Protein AF-A0A2J6RMF4-F1 (afdb_monomer_lite)

Foldseek 3Di:
DDDDDDDDDDDDDDDPPDDPPPPDPDPDPDPDPPDPDPPDWDWDWDDDDPDTDIDTDDPPDDDDDPPPDDPLLVVQVVCCVVPVAGDDQDDPVLLVQLVDPPDDPVSVVVSVVSLLVLLQSLLVNLLVCVVVVNVSSNVNSLVVNVVSCVSRVDQHDPVSLVVCVVRDDPPDPVNVSNPVD

Secondary structure (DSSP, 8-state):
--PPP--PPPP------------S---PPPPPP--S-TT-EEEEEE-STT--EEEEEETT------TT--HHHHHHHHHHHHHSSPPPSS-HHHHHHTTSTT--HHHHHHHHHHHHHHHHHHHHHHHHHHHTT-HHHHHHHHHHHHHHHHHH-PPPPHHHHHHHHHHS-TT-HHHHHHH--

Structure (mmCIF, N/CA/C/O backbone):
data_AF-A0A2J6RMF4-F1
#
_entry.id   AF-A0A2J6RMF4-F1
#
loop_
_atom_site.group_PDB
_atom_site.id
_atom_site.type_symbol
_atom_site.label_atom_id
_atom_site.label_alt_id
_atom_site.label_comp_id
_atom_site.label_asym_id
_atom_site.label_entity_id
_atom_site.label_seq_id
_atom_site.pdbx_PDB_ins_code
_atom_site.Cartn_x
_atom_site.Cartn_y
_atom_site.Cartn_z
_atom_site.occupancy
_atom_site.B_iso_or_equiv
_atom_site.auth_seq_id
_atom_site.auth_comp_id
_atom_site.auth_asym_id
_atom_site.auth_atom_id
_atom_site.pdbx_PDB_model_num
ATOM 1 N N . MET A 1 1 ? 22.465 74.505 -26.858 1.00 48.03 1 MET A N 1
ATOM 2 C CA . MET A 1 1 ? 22.536 73.214 -26.143 1.00 48.03 1 MET A CA 1
ATOM 3 C C . MET A 1 1 ? 24.002 72.890 -25.901 1.00 48.03 1 MET A C 1
ATOM 5 O O . MET A 1 1 ? 24.663 72.451 -26.827 1.00 48.03 1 MET A O 1
ATOM 9 N N . ALA A 1 2 ? 24.508 73.193 -24.707 1.00 41.28 2 ALA A N 1
ATOM 10 C CA . ALA A 1 2 ? 25.761 72.680 -24.145 1.00 41.28 2 ALA A CA 1
ATOM 11 C C . ALA A 1 2 ? 25.769 73.082 -22.663 1.00 41.28 2 ALA A C 1
ATOM 13 O O . ALA A 1 2 ? 25.579 74.255 -22.350 1.00 41.28 2 ALA A O 1
ATOM 14 N N . SER A 1 3 ? 25.850 72.081 -21.791 1.00 45.09 3 SER A N 1
ATOM 15 C CA . SER A 1 3 ? 25.653 72.158 -20.343 1.00 45.09 3 SER A CA 1
ATOM 16 C C . SER A 1 3 ? 26.882 72.676 -19.597 1.00 45.09 3 SER A C 1
ATOM 18 O O . SER A 1 3 ? 28.008 72.296 -19.915 1.00 45.09 3 SER A O 1
ATOM 20 N N . GLU A 1 4 ? 26.620 73.482 -18.571 1.00 47.12 4 GLU A N 1
ATOM 21 C CA . GLU A 1 4 ? 27.569 74.017 -17.593 1.00 47.12 4 GLU A CA 1
ATOM 22 C C . GLU A 1 4 ? 28.276 72.942 -16.757 1.00 47.12 4 GLU A C 1
ATOM 24 O O . GLU A 1 4 ? 27.703 71.921 -16.375 1.00 47.12 4 GLU A O 1
ATOM 29 N N . ALA A 1 5 ? 29.544 73.230 -16.465 1.00 49.66 5 ALA A N 1
ATOM 30 C CA . ALA A 1 5 ? 30.449 72.470 -15.619 1.00 49.66 5 ALA A CA 1
ATOM 31 C C . ALA A 1 5 ? 30.303 72.867 -14.141 1.00 49.66 5 ALA A C 1
ATOM 33 O O . ALA A 1 5 ? 30.111 74.041 -13.835 1.00 49.66 5 ALA A O 1
ATOM 34 N N . ASN A 1 6 ? 30.510 71.911 -13.228 1.00 52.12 6 ASN A N 1
ATOM 35 C CA . ASN A 1 6 ? 30.827 72.193 -11.827 1.00 52.12 6 ASN A CA 1
ATOM 36 C C . ASN A 1 6 ? 32.060 71.371 -11.375 1.00 52.12 6 ASN A C 1
ATOM 38 O O 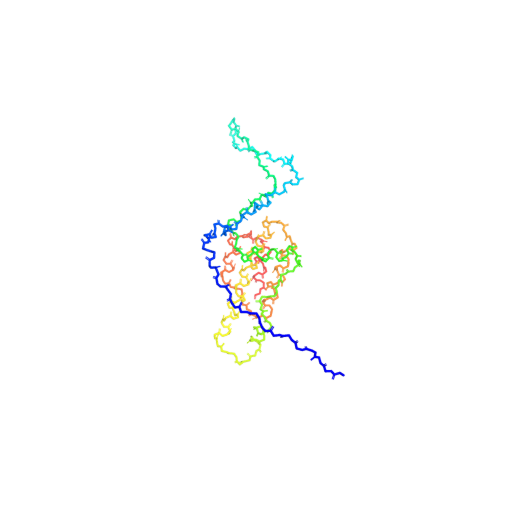. ASN A 1 6 ? 32.122 70.178 -11.683 1.00 52.12 6 ASN A O 1
ATOM 42 N N . PRO A 1 7 ? 33.046 71.991 -10.690 1.00 60.25 7 PRO A N 1
ATOM 43 C CA . PRO A 1 7 ? 34.316 71.377 -10.279 1.00 60.25 7 PRO A CA 1
ATOM 44 C C . PRO A 1 7 ? 34.251 70.695 -8.881 1.00 60.25 7 PRO A C 1
ATOM 46 O O . PRO A 1 7 ? 33.211 70.743 -8.222 1.00 60.25 7 PRO A O 1
ATOM 49 N N . PRO A 1 8 ? 35.328 70.004 -8.439 1.00 53.16 8 PRO A N 1
ATOM 50 C CA . PRO A 1 8 ? 35.271 68.913 -7.466 1.00 53.16 8 PRO A CA 1
ATOM 51 C C . PRO A 1 8 ? 35.456 69.379 -6.014 1.00 53.16 8 PRO A C 1
ATOM 53 O O . PRO A 1 8 ? 36.193 70.327 -5.749 1.00 53.16 8 PRO A O 1
ATOM 56 N N . PHE A 1 9 ? 34.860 68.655 -5.061 1.00 46.72 9 PHE A N 1
ATOM 57 C CA . PHE A 1 9 ? 35.124 68.837 -3.629 1.00 46.72 9 PHE A CA 1
ATOM 58 C C . PHE A 1 9 ? 36.099 67.774 -3.088 1.00 46.72 9 PHE A C 1
ATOM 60 O O . PHE A 1 9 ? 35.938 66.591 -3.400 1.00 46.72 9 PHE A O 1
ATOM 67 N N . PRO A 1 10 ? 37.108 68.178 -2.288 1.00 50.94 10 PRO A N 1
ATOM 68 C CA . PRO A 1 10 ? 38.144 67.298 -1.768 1.00 50.94 10 PRO A CA 1
ATOM 69 C C . PRO A 1 10 ? 37.731 66.576 -0.480 1.00 50.94 10 PRO A C 1
ATOM 71 O O . PRO A 1 10 ? 36.890 67.033 0.292 1.00 50.94 10 PRO A O 1
ATOM 74 N N . MET A 1 11 ? 38.403 65.445 -0.266 1.00 46.53 11 MET A N 1
ATOM 75 C CA . MET A 1 11 ? 38.368 64.612 0.930 1.00 46.53 11 MET A CA 1
ATOM 76 C C . MET A 1 11 ? 38.716 65.390 2.205 1.00 46.53 11 MET A C 1
ATOM 78 O O . MET A 1 11 ? 39.775 66.010 2.285 1.00 46.53 11 MET A O 1
ATOM 82 N N . ALA A 1 12 ? 37.884 65.233 3.234 1.00 46.22 12 ALA A N 1
ATOM 83 C CA . ALA A 1 12 ? 38.272 65.405 4.628 1.00 46.22 12 ALA A CA 1
ATOM 84 C C . ALA A 1 12 ? 37.915 64.123 5.391 1.00 46.22 12 ALA A C 1
ATOM 86 O O . ALA A 1 12 ? 36.766 63.683 5.423 1.00 46.22 12 ALA A O 1
ATOM 87 N N . SER A 1 13 ? 38.955 63.504 5.936 1.00 48.12 13 SER A N 1
ATOM 88 C CA . SER A 1 13 ? 38.949 62.317 6.774 1.00 48.12 13 SER A CA 1
ATOM 89 C C . SER A 1 13 ? 38.719 62.698 8.235 1.00 48.12 13 SER A C 1
ATOM 91 O O . SER A 1 13 ? 39.600 63.300 8.843 1.00 48.12 13 SER A O 1
ATOM 93 N N . GLU A 1 14 ? 37.613 62.258 8.825 1.00 43.62 14 GLU A N 1
ATOM 94 C CA . GLU A 1 14 ? 37.506 62.092 10.277 1.00 43.62 14 GLU A CA 1
ATOM 95 C C . GLU A 1 14 ? 36.882 60.725 10.563 1.00 43.62 14 GLU A C 1
ATOM 97 O O . GLU A 1 14 ? 35.694 60.479 10.366 1.00 43.62 14 GLU A O 1
ATOM 102 N N . ALA A 1 15 ? 37.744 59.794 10.967 1.00 45.69 15 ALA A N 1
ATOM 103 C CA . ALA A 1 15 ? 37.375 58.457 11.389 1.00 45.69 15 ALA A CA 1
ATOM 104 C C . ALA A 1 15 ? 36.717 58.528 12.775 1.00 45.69 15 ALA A C 1
ATOM 106 O O . ALA A 1 15 ? 37.398 58.566 13.801 1.00 45.69 15 ALA A O 1
ATOM 107 N N . SER A 1 16 ? 35.384 58.528 12.814 1.00 43.12 16 SER A N 1
ATOM 108 C CA . SER A 1 16 ? 34.623 58.341 14.048 1.00 43.12 16 SER A CA 1
ATOM 109 C C . SER A 1 16 ? 34.682 56.867 14.466 1.00 43.12 16 SER A C 1
ATOM 111 O O . SER A 1 16 ? 33.927 56.022 13.981 1.00 43.12 16 SER A O 1
ATOM 113 N N . ASN A 1 17 ? 35.619 56.562 15.356 1.00 48.53 17 ASN A N 1
ATOM 114 C CA . ASN A 1 17 ? 35.813 55.257 15.972 1.00 48.53 17 ASN A CA 1
ATOM 115 C C . ASN A 1 17 ? 34.812 55.089 17.133 1.00 48.53 17 ASN A C 1
ATOM 117 O O . ASN A 1 17 ? 35.144 55.336 18.290 1.00 48.53 17 ASN A O 1
ATOM 121 N N . TYR A 1 18 ? 33.569 54.713 16.817 1.00 42.03 18 TYR A N 1
ATOM 122 C CA . TYR A 1 18 ? 32.581 54.275 17.808 1.00 42.03 18 TYR A CA 1
ATOM 123 C C . TYR A 1 18 ? 32.307 52.775 17.630 1.00 42.03 18 TYR A C 1
ATOM 125 O O . TYR A 1 18 ? 31.990 52.348 16.517 1.00 42.03 18 TYR A O 1
ATOM 133 N N . PRO A 1 19 ? 32.398 51.953 18.690 1.00 42.66 19 PRO A N 1
ATOM 134 C CA . PRO A 1 19 ? 32.030 50.548 18.602 1.00 42.66 19 PRO A CA 1
ATOM 135 C C . PRO A 1 19 ? 30.527 50.424 18.315 1.00 42.66 19 PRO A C 1
ATOM 137 O O . PRO A 1 19 ? 29.689 50.965 19.035 1.00 42.66 19 PRO A O 1
ATOM 140 N N . ASN A 1 20 ? 30.184 49.708 17.245 1.00 50.22 20 ASN A N 1
ATOM 141 C CA . ASN A 1 20 ? 28.808 49.385 16.883 1.00 50.22 20 ASN A CA 1
ATOM 142 C C . ASN A 1 20 ? 28.271 48.298 17.835 1.00 50.22 20 ASN A C 1
ATOM 144 O O . ASN A 1 20 ? 28.453 47.106 17.597 1.00 50.22 20 ASN A O 1
ATOM 148 N N . VAL A 1 21 ? 27.649 48.713 18.944 1.00 42.78 21 VAL A N 1
ATOM 149 C CA . VAL A 1 21 ? 27.092 47.814 19.981 1.00 42.78 21 VAL A CA 1
ATOM 150 C C . VAL A 1 21 ? 25.640 47.391 19.673 1.00 42.78 21 VAL A C 1
ATOM 152 O O . VAL A 1 21 ? 25.025 46.660 20.443 1.00 42.78 21 VAL A O 1
ATOM 155 N N . TYR A 1 22 ? 25.079 47.770 18.519 1.00 42.69 22 TYR A N 1
ATOM 156 C CA . TYR A 1 22 ? 23.679 47.491 18.169 1.00 42.69 22 TYR A CA 1
ATOM 157 C C . TYR A 1 22 ? 23.542 46.638 16.904 1.00 42.69 22 TYR A C 1
ATOM 159 O O . TYR A 1 22 ? 22.883 47.009 15.938 1.00 42.69 22 TYR A O 1
ATOM 167 N N . SER A 1 23 ? 24.156 45.456 16.899 1.00 49.16 23 SER A N 1
ATOM 168 C CA . SER A 1 23 ? 23.881 44.422 15.889 1.00 49.16 23 SER A CA 1
ATOM 169 C C . SER A 1 23 ? 23.658 43.055 16.528 1.00 49.16 23 SER A C 1
ATOM 171 O O . SER A 1 23 ? 24.235 42.049 16.125 1.00 49.16 23 SER A O 1
ATOM 173 N N . THR A 1 24 ? 22.772 43.009 17.523 1.00 46.78 24 THR A N 1
ATOM 174 C CA . THR A 1 24 ? 22.049 41.779 17.851 1.00 46.78 24 THR A CA 1
ATOM 175 C C . THR A 1 24 ? 20.636 41.891 17.272 1.00 46.78 24 THR A C 1
ATOM 177 O O . THR A 1 24 ? 19.929 42.856 17.566 1.00 46.78 24 THR A O 1
ATOM 180 N N . PRO A 1 25 ? 20.193 40.956 16.412 1.00 44.88 25 PRO A N 1
ATOM 181 C CA . PRO A 1 25 ? 18.814 40.954 15.952 1.00 44.88 25 PRO A CA 1
ATOM 182 C C . PRO A 1 25 ? 17.895 40.750 17.161 1.00 44.88 25 PRO A C 1
ATOM 184 O O . PRO A 1 25 ? 17.980 39.731 17.853 1.00 44.88 25 PRO A O 1
ATOM 187 N N . ILE A 1 26 ? 17.020 41.726 17.419 1.00 42.72 26 ILE A N 1
ATOM 188 C CA . ILE A 1 26 ? 15.924 41.594 18.381 1.00 42.72 26 ILE A CA 1
ATOM 189 C C . ILE A 1 26 ? 15.101 40.384 17.932 1.00 42.72 26 ILE A C 1
ATOM 191 O O . ILE A 1 26 ? 14.458 40.409 16.882 1.00 42.72 26 ILE A O 1
ATOM 195 N N . LYS A 1 27 ? 15.152 39.295 18.706 1.00 45.47 27 LYS A N 1
ATOM 196 C CA . LYS A 1 27 ? 14.268 38.146 18.507 1.00 45.47 27 LYS A CA 1
ATOM 197 C C . LYS A 1 27 ? 12.849 38.627 18.778 1.00 45.47 27 LYS A C 1
ATOM 199 O O . LYS A 1 27 ? 12.451 38.736 19.934 1.00 45.47 27 LYS A O 1
ATOM 204 N N . VAL A 1 28 ? 12.098 38.921 17.721 1.00 52.12 28 VAL A N 1
ATOM 205 C CA . VAL A 1 28 ? 10.651 39.112 17.824 1.00 52.12 28 VAL A CA 1
ATOM 206 C C . VAL A 1 28 ? 10.092 37.826 18.445 1.00 52.12 28 VAL A C 1
ATOM 208 O O . VAL A 1 28 ? 10.368 36.742 17.912 1.00 52.12 28 VAL A O 1
ATOM 211 N N . PRO A 1 29 ? 9.380 37.890 19.586 1.00 47.41 29 PRO A N 1
ATOM 212 C CA . PRO A 1 29 ? 8.698 36.726 20.125 1.00 47.41 29 PRO A CA 1
ATOM 213 C C . PRO A 1 29 ? 7.801 36.173 19.024 1.00 47.41 29 PRO A C 1
ATOM 215 O O . PRO A 1 29 ? 6.974 36.901 18.471 1.00 47.41 29 PRO A O 1
ATOM 218 N N . ARG A 1 30 ? 7.999 34.902 18.653 1.00 44.50 30 ARG A N 1
ATOM 219 C CA . ARG A 1 30 ? 7.062 34.240 17.743 1.00 44.50 30 ARG A CA 1
ATOM 220 C C . ARG A 1 30 ? 5.682 34.357 18.387 1.00 44.50 30 ARG A C 1
ATOM 222 O O . ARG A 1 30 ? 5.606 34.130 19.598 1.00 44.50 30 ARG A O 1
ATOM 229 N N . PRO A 1 31 ? 4.628 34.715 17.635 1.00 4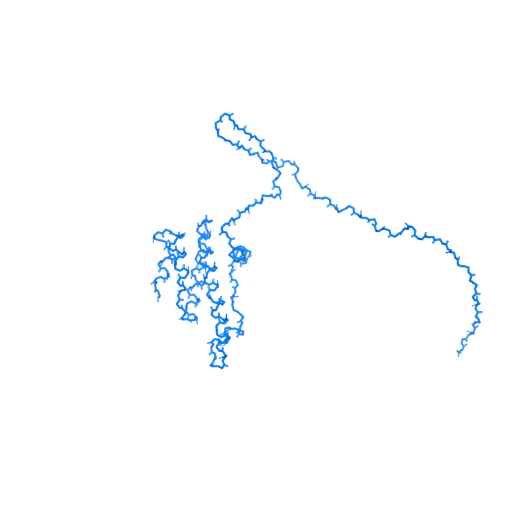8.00 31 PRO A N 1
ATOM 230 C CA . PRO A 1 31 ? 3.287 34.677 18.186 1.00 48.00 31 PRO A CA 1
ATOM 231 C C . PRO A 1 31 ? 3.087 33.289 18.793 1.00 48.00 31 PRO A C 1
ATOM 233 O O . PRO A 1 31 ? 3.286 32.272 18.122 1.00 48.00 31 PRO A O 1
ATOM 236 N N . GLY A 1 32 ? 2.819 33.263 20.100 1.00 54.78 32 GLY A N 1
ATOM 237 C CA . GLY A 1 32 ? 2.455 32.035 20.786 1.00 54.78 32 GLY A CA 1
ATOM 238 C C . GLY A 1 32 ? 1.233 31.419 20.101 1.00 54.78 32 GLY A C 1
ATOM 239 O O . GLY A 1 32 ? 0.504 32.136 19.403 1.00 54.78 32 GLY A O 1
ATOM 240 N N . PRO A 1 33 ? 1.014 30.105 20.260 1.00 50.03 33 PRO A N 1
ATOM 241 C CA . PRO A 1 33 ? -0.167 29.449 19.712 1.00 50.03 33 PRO A CA 1
ATOM 242 C C . PRO A 1 33 ? -1.416 30.266 20.053 1.00 50.03 33 PRO A C 1
ATOM 244 O O . PRO A 1 33 ? -1.649 30.637 21.204 1.00 50.03 33 PRO A O 1
ATOM 247 N N . THR A 1 34 ? -2.166 30.633 19.019 1.00 50.31 34 THR A N 1
ATOM 248 C CA . THR A 1 34 ? -3.401 31.399 19.155 1.00 50.31 34 THR A CA 1
ATOM 249 C C . THR A 1 34 ? -4.500 30.388 19.446 1.00 50.31 34 THR A C 1
ATOM 251 O O . THR A 1 34 ? -5.029 29.765 18.532 1.00 50.31 34 THR A O 1
ATOM 254 N N . PHE A 1 35 ? -4.771 30.159 20.731 1.00 49.62 35 PHE A N 1
ATOM 255 C CA . PHE A 1 35 ? -5.827 29.251 21.174 1.00 49.62 35 PHE A CA 1
ATOM 256 C C . PHE A 1 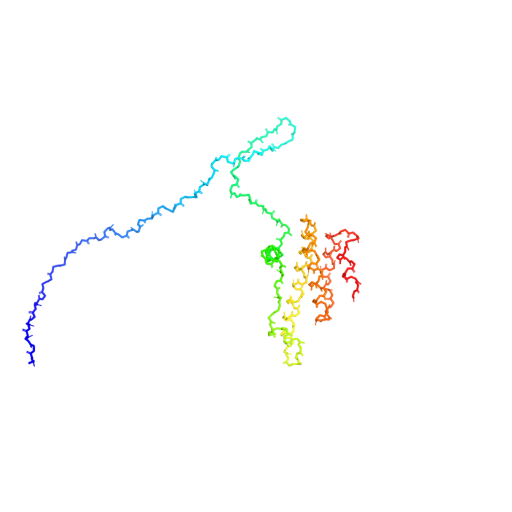35 ? -7.182 29.865 20.817 1.00 49.62 35 PHE A C 1
ATOM 258 O O . PHE A 1 35 ? -7.531 30.935 21.323 1.00 49.62 35 PHE A O 1
ATOM 265 N N . PHE A 1 36 ? -7.933 29.219 19.925 1.00 49.03 36 PHE A N 1
ATOM 266 C CA . PHE A 1 36 ? -9.203 29.762 19.430 1.00 49.03 36 PHE A CA 1
ATOM 267 C C . PHE A 1 36 ? -10.374 29.482 20.378 1.00 49.03 36 PHE A C 1
ATOM 269 O O . PHE A 1 36 ? -11.413 30.132 20.264 1.00 49.03 36 PHE A O 1
ATOM 276 N N . ASN A 1 37 ? -10.220 28.559 21.334 1.00 51.06 37 ASN A N 1
ATOM 277 C CA . ASN A 1 37 ? -11.254 28.283 22.326 1.00 51.06 37 ASN A CA 1
ATOM 278 C C . ASN A 1 37 ? -10.662 27.683 23.616 1.00 51.06 37 ASN A C 1
ATOM 280 O O . ASN A 1 37 ? -10.352 26.497 23.679 1.00 51.06 37 ASN A O 1
ATOM 284 N N . SER A 1 38 ? -10.503 28.495 24.664 1.00 49.38 38 SER A N 1
ATOM 285 C CA . SER A 1 38 ? -9.909 28.080 25.950 1.00 49.38 38 SER A CA 1
ATOM 286 C C . SER A 1 38 ? -10.826 27.215 26.828 1.00 49.38 38 SER A C 1
ATOM 288 O O . SER A 1 38 ? -10.453 26.872 27.949 1.00 49.38 38 SER A O 1
ATOM 290 N N . GLN A 1 39 ? -12.032 26.883 26.353 1.00 53.06 39 GLN A N 1
ATOM 291 C CA . GLN A 1 39 ? -13.065 26.216 27.153 1.00 53.06 39 GLN A CA 1
ATOM 292 C C . GLN A 1 39 ? -13.356 24.759 26.752 1.00 53.06 39 GLN A C 1
ATOM 294 O O . GLN A 1 39 ? -14.122 24.094 27.445 1.00 53.06 39 GLN A O 1
ATOM 299 N N . GLU A 1 40 ? -12.736 24.212 25.699 1.00 55.50 40 GLU A N 1
ATOM 300 C CA . GLU A 1 40 ? -12.899 22.790 25.350 1.00 55.50 40 GLU A CA 1
ATOM 301 C C . GLU A 1 40 ? -11.846 21.910 26.046 1.00 55.50 40 GLU A C 1
ATOM 303 O O . GLU A 1 40 ? -10.805 21.562 25.484 1.00 55.50 40 GLU A O 1
ATOM 308 N N . LEU A 1 41 ? -12.132 21.540 27.297 1.00 53.16 41 LEU A N 1
ATOM 309 C CA . LEU A 1 41 ? -11.350 20.569 28.066 1.00 53.16 41 LEU A CA 1
ATOM 310 C C . LEU A 1 41 ? -11.945 19.166 27.915 1.00 53.16 41 LEU A C 1
ATOM 312 O O . LEU A 1 41 ? -13.156 18.982 28.049 1.00 53.16 41 LEU A O 1
ATOM 316 N N . VAL A 1 42 ? -11.093 18.165 27.676 1.00 51.22 42 VAL A N 1
ATOM 317 C CA . VAL A 1 42 ? -11.483 16.751 27.761 1.00 51.22 42 VAL A CA 1
ATOM 318 C C . VAL A 1 42 ? -10.945 16.174 29.067 1.00 51.22 42 VAL A C 1
ATOM 320 O O . VAL A 1 42 ? -9.764 16.321 29.392 1.00 51.22 42 VAL A O 1
ATOM 323 N N . THR A 1 43 ? -11.831 15.522 29.817 1.00 52.59 43 THR A N 1
ATOM 324 C CA . THR A 1 43 ? -11.539 14.916 31.118 1.00 52.59 43 THR A CA 1
ATOM 325 C C . THR A 1 43 ? -11.279 13.425 30.944 1.00 52.59 43 THR A C 1
ATOM 327 O O . THR A 1 43 ? -12.170 12.677 30.543 1.00 52.59 43 THR A O 1
ATOM 330 N N . PHE A 1 44 ? -10.070 12.979 31.272 1.00 49.09 44 PHE A N 1
ATOM 331 C CA . PHE A 1 44 ? -9.707 11.565 31.277 1.00 49.09 44 PHE A CA 1
ATOM 332 C C . PHE A 1 44 ? -9.777 11.021 32.701 1.00 49.09 44 PHE A C 1
ATOM 334 O O . PHE A 1 44 ? -9.169 11.584 33.610 1.00 49.09 44 PHE A O 1
ATOM 341 N N . HIS A 1 45 ? -10.483 9.906 32.887 1.00 58.84 45 HIS A N 1
ATOM 342 C CA . HIS A 1 45 ? -10.445 9.127 34.122 1.00 58.84 45 HIS A CA 1
ATOM 343 C C . HIS A 1 45 ? -9.538 7.918 33.904 1.00 58.84 45 HIS A C 1
ATOM 345 O O . HIS A 1 45 ? -9.860 7.048 33.095 1.00 58.84 45 HIS A O 1
ATOM 351 N N . VAL A 1 46 ? -8.412 7.867 34.610 1.00 52.69 46 VAL A N 1
ATOM 352 C CA . VAL A 1 46 ? -7.415 6.796 34.481 1.00 52.69 46 VAL A CA 1
ATOM 353 C C . VAL A 1 46 ? -7.347 6.019 35.796 1.00 52.69 46 VAL A C 1
ATOM 355 O O . VAL A 1 46 ? -7.271 6.620 36.866 1.00 52.69 46 VAL A O 1
ATOM 358 N N . GLY A 1 47 ? -7.403 4.688 35.707 1.00 55.72 47 GLY A N 1
ATOM 359 C CA . GLY A 1 47 ? -7.414 3.766 36.849 1.00 55.72 47 GLY A CA 1
ATOM 360 C C . GLY A 1 47 ? -8.654 2.861 36.886 1.00 55.72 47 GLY A C 1
ATOM 361 O O . GLY A 1 47 ? -9.649 3.111 36.203 1.00 55.72 47 GLY A O 1
ATOM 362 N N . SER A 1 48 ? -8.597 1.792 37.684 1.00 46.47 48 SER A N 1
ATOM 363 C CA . SER A 1 48 ? -9.698 0.839 37.897 1.00 46.47 48 SER A CA 1
ATOM 364 C C . SER A 1 48 ? -9.991 0.708 39.393 1.00 46.47 48 SER A C 1
ATOM 366 O O . SER A 1 48 ? -9.070 0.659 40.201 1.00 46.47 48 SER A O 1
ATOM 368 N N . GLY A 1 49 ? -11.271 0.652 39.775 1.00 67.12 49 GLY A N 1
ATOM 369 C CA . GLY A 1 49 ? -11.697 0.594 41.180 1.00 67.12 49 GLY A CA 1
ATOM 370 C C . GLY A 1 49 ? -11.779 1.966 41.867 1.00 67.12 49 GLY A C 1
ATOM 371 O O . GLY A 1 49 ? -12.228 2.939 41.258 1.00 67.12 49 GLY A O 1
ATOM 372 N N . THR A 1 50 ? -11.404 2.031 43.150 1.00 63.16 50 THR A N 1
ATOM 373 C CA . THR A 1 50 ? -11.485 3.235 44.008 1.00 63.16 50 THR A CA 1
ATOM 374 C C . THR A 1 50 ? -10.362 4.247 43.774 1.00 63.16 50 THR A C 1
ATOM 376 O O . THR A 1 50 ? -10.458 5.378 44.239 1.00 63.16 50 THR A O 1
ATOM 379 N N . GLU A 1 51 ? -9.321 3.878 43.030 1.00 48.34 51 GLU A N 1
ATOM 380 C CA . GLU A 1 51 ? -8.190 4.746 42.699 1.00 48.34 51 GLU A CA 1
ATOM 381 C C . GLU A 1 51 ? -8.327 5.264 41.262 1.00 48.34 51 GLU A C 1
ATOM 383 O O . GLU A 1 51 ? -7.692 4.770 40.332 1.00 48.34 51 GLU A O 1
ATOM 388 N N . LYS A 1 52 ? -9.212 6.247 41.055 1.00 57.03 52 LYS A N 1
ATOM 389 C CA . LYS A 1 52 ? -9.317 6.961 39.773 1.00 57.03 52 LYS A CA 1
ATOM 390 C C . LYS A 1 52 ? -8.658 8.322 39.879 1.00 57.03 52 LYS A C 1
ATOM 392 O O . LYS A 1 52 ? -9.020 9.124 40.739 1.00 57.03 52 LYS A O 1
ATOM 397 N N . GLN A 1 53 ? -7.743 8.598 38.960 1.00 55.28 53 GLN A N 1
ATOM 398 C CA . GLN A 1 53 ? -7.116 9.902 38.820 1.00 55.28 53 GLN A CA 1
ATOM 399 C C . GLN A 1 53 ? -7.669 10.610 37.583 1.00 55.28 53 GLN A C 1
ATOM 401 O O . GLN A 1 53 ? -7.854 10.003 36.525 1.00 55.28 53 GLN A O 1
ATOM 406 N N . THR A 1 54 ? -7.979 11.896 37.743 1.00 62.56 54 THR A N 1
ATOM 407 C CA . THR A 1 54 ? -8.595 12.714 36.699 1.00 62.56 54 THR A CA 1
ATOM 408 C C . THR A 1 54 ? -7.564 13.656 36.097 1.00 62.56 54 THR A C 1
ATOM 410 O O . THR A 1 54 ? -6.927 14.419 36.823 1.00 62.56 54 THR A O 1
ATOM 413 N N . PHE A 1 55 ? -7.439 13.632 34.772 1.00 50.12 55 PHE A N 1
ATOM 414 C CA . PHE A 1 55 ? -6.531 14.490 34.015 1.00 50.12 55 PHE A CA 1
ATOM 415 C C . PHE A 1 55 ? -7.326 15.377 33.054 1.00 50.12 55 PHE A C 1
ATOM 417 O O . PHE A 1 55 ? -8.223 14.897 32.360 1.00 50.12 55 PHE A O 1
ATOM 424 N N . LEU A 1 56 ? -6.991 16.668 33.014 1.00 45.28 56 LEU A N 1
ATOM 425 C CA . LEU A 1 56 ? -7.558 17.639 32.077 1.00 45.28 56 LEU A CA 1
ATOM 426 C C . LEU A 1 56 ? -6.550 17.870 30.951 1.00 45.28 56 LEU A C 1
ATOM 428 O O . LEU A 1 56 ? -5.442 18.338 31.213 1.00 45.28 56 LEU A O 1
ATOM 432 N N . ALA A 1 57 ? -6.926 17.545 29.714 1.00 56.12 57 ALA A N 1
ATOM 433 C CA . ALA A 1 57 ? -6.092 17.793 28.541 1.00 56.12 57 ALA A CA 1
ATOM 434 C C . ALA A 1 57 ? -6.801 18.728 27.551 1.00 56.12 57 ALA A C 1
ATOM 436 O O . ALA A 1 57 ? -8.007 18.620 27.313 1.00 56.12 57 ALA A O 1
ATOM 437 N N . HIS A 1 58 ? -6.029 19.659 26.986 1.00 54.53 58 HIS A N 1
ATOM 438 C CA . HIS A 1 58 ? -6.488 20.629 25.994 1.00 54.53 58 HIS A CA 1
ATOM 439 C C . HIS A 1 58 ? -6.680 19.928 24.638 1.00 54.53 58 HIS A C 1
ATOM 441 O O . HIS A 1 58 ? -5.787 19.220 24.173 1.00 54.53 58 HIS A O 1
ATOM 447 N N . LYS A 1 59 ? -7.837 20.114 23.996 1.00 59.59 59 LYS A N 1
ATOM 448 C CA . LYS A 1 59 ? -8.279 19.341 22.817 1.00 59.59 59 LYS A CA 1
ATOM 449 C C . LYS A 1 59 ? -7.548 19.666 21.497 1.00 59.59 59 LYS A C 1
ATOM 451 O O . LYS A 1 59 ? -7.778 19.000 20.495 1.00 59.59 59 LYS A O 1
ATOM 456 N N . GLU A 1 60 ? -6.657 20.656 21.456 1.00 57.19 60 GLU A N 1
ATOM 457 C CA . GLU A 1 60 ? -6.116 21.162 20.181 1.00 57.19 60 GLU A CA 1
ATOM 458 C C . GLU A 1 60 ? -5.026 20.289 19.525 1.00 57.19 60 GLU A C 1
ATOM 460 O O . GLU A 1 60 ? -4.601 20.582 18.410 1.00 57.19 60 GLU A O 1
ATOM 465 N N . SER A 1 61 ? -4.572 19.189 20.132 1.00 54.00 61 SER A N 1
ATOM 466 C CA . SER A 1 61 ? -3.798 18.170 19.394 1.00 54.00 61 SER A CA 1
ATOM 467 C C . SER A 1 61 ? -3.777 16.846 20.146 1.00 54.00 61 SER A C 1
ATOM 469 O O . SER A 1 61 ? -2.977 16.633 21.053 1.00 54.00 61 SER A O 1
ATOM 471 N N . GLN A 1 62 ? -4.662 15.930 19.760 1.00 54.44 62 GLN A N 1
ATOM 472 C CA . GLN A 1 62 ? -4.559 14.547 20.202 1.00 54.44 62 GLN A CA 1
ATOM 473 C C . GLN A 1 62 ? -3.619 13.802 19.252 1.00 54.44 62 GLN A C 1
ATOM 475 O O . GLN A 1 62 ? -3.957 13.531 18.101 1.00 54.44 62 GLN A O 1
ATOM 480 N N . SER A 1 63 ? -2.409 13.517 19.728 1.00 61.66 63 SER A N 1
ATOM 481 C CA . SER A 1 63 ? -1.437 12.698 19.006 1.00 61.66 63 SER A CA 1
ATOM 482 C C . SER A 1 63 ? -1.751 11.226 19.249 1.00 61.66 63 SER A C 1
ATOM 484 O O . SER A 1 63 ? -1.660 10.751 20.379 1.00 61.66 63 SER A O 1
ATOM 486 N N . TYR A 1 64 ? -2.119 10.510 18.190 1.00 66.25 64 TYR A N 1
ATOM 487 C CA . TYR A 1 64 ? -2.271 9.059 18.215 1.00 66.25 64 TYR A CA 1
ATOM 488 C C . TYR A 1 64 ? -1.042 8.415 17.581 1.00 66.25 64 TYR A C 1
ATOM 490 O O . TYR A 1 64 ? -0.671 8.754 16.456 1.00 66.25 64 TYR A O 1
ATOM 498 N N . THR A 1 65 ? -0.425 7.480 18.296 1.00 74.50 65 THR A N 1
ATOM 499 C CA . THR A 1 65 ? 0.673 6.669 17.767 1.00 74.50 65 THR A CA 1
ATOM 500 C C . THR A 1 65 ? 0.097 5.390 17.179 1.00 74.50 65 THR A C 1
ATOM 502 O O . THR A 1 65 ? -0.588 4.639 17.867 1.00 74.50 65 THR A O 1
ATOM 505 N N . LEU A 1 66 ? 0.373 5.141 15.900 1.00 79.31 66 LEU A N 1
ATOM 506 C CA . LEU A 1 66 ? 0.093 3.863 15.253 1.00 79.31 66 LEU A CA 1
ATOM 507 C C . LEU A 1 66 ? 1.376 3.024 15.296 1.00 79.31 66 LEU A C 1
ATOM 509 O O . LEU A 1 66 ? 2.201 3.121 14.391 1.00 79.31 66 LEU A O 1
ATOM 513 N N . GLU A 1 67 ? 1.571 2.264 16.376 1.00 77.06 67 GLU A N 1
ATOM 514 C CA . GLU A 1 67 ? 2.836 1.559 16.662 1.00 77.06 67 GLU A CA 1
ATOM 515 C C . GLU A 1 67 ? 3.210 0.526 15.584 1.00 77.06 67 GLU A C 1
ATOM 517 O O . GLU A 1 67 ? 4.381 0.396 15.235 1.00 77.06 67 GLU A O 1
ATOM 522 N N . ASP A 1 68 ? 2.212 -0.117 14.972 1.00 81.94 68 ASP A N 1
ATOM 523 C CA . ASP A 1 68 ? 2.402 -1.186 13.982 1.00 81.94 68 ASP A CA 1
ATOM 524 C C . ASP A 1 68 ? 2.179 -0.739 12.527 1.00 81.94 68 ASP A C 1
ATOM 526 O O . ASP A 1 68 ? 2.065 -1.567 11.615 1.00 81.94 68 ASP A O 1
ATOM 530 N N . VAL A 1 69 ? 2.110 0.573 12.272 1.00 87.62 69 VAL A N 1
ATOM 531 C CA . VAL A 1 69 ? 1.872 1.105 10.925 1.00 87.62 69 VAL A CA 1
ATOM 532 C C . VAL A 1 69 ? 3.138 1.712 10.352 1.00 87.62 69 VAL A C 1
ATOM 534 O O . VAL A 1 69 ? 3.670 2.723 10.800 1.00 87.62 69 VAL A O 1
ATOM 537 N N . GLU A 1 70 ? 3.593 1.109 9.267 1.00 90.81 70 GLU A N 1
ATOM 538 C CA . GLU A 1 70 ? 4.713 1.622 8.505 1.00 90.81 70 GLU A CA 1
ATOM 539 C C . GLU A 1 70 ? 4.382 2.956 7.818 1.00 90.81 70 GLU A C 1
ATOM 541 O O . GLU A 1 70 ? 3.301 3.137 7.251 1.00 90.81 70 GLU A O 1
ATOM 546 N N . ALA A 1 71 ? 5.354 3.872 7.777 1.00 89.56 71 ALA A N 1
ATOM 547 C CA . ALA A 1 71 ? 5.188 5.199 7.183 1.00 89.56 71 ALA A CA 1
ATOM 548 C C . ALA A 1 71 ? 4.689 5.167 5.724 1.00 89.56 71 ALA A C 1
ATOM 550 O O . ALA A 1 71 ? 3.902 6.025 5.324 1.00 89.56 71 ALA A O 1
ATOM 551 N N . GLY A 1 72 ? 5.118 4.178 4.929 1.00 90.69 72 GLY A N 1
ATOM 552 C CA . GLY A 1 72 ? 4.637 3.985 3.558 1.00 90.69 72 GLY A CA 1
ATOM 553 C C . GLY A 1 72 ? 3.142 3.670 3.499 1.00 90.69 72 GLY A C 1
ATOM 554 O O . GLY A 1 72 ? 2.421 4.267 2.705 1.00 90.69 72 GLY A O 1
ATOM 555 N N . VAL A 1 73 ? 2.656 2.805 4.391 1.00 94.12 73 VAL A N 1
ATOM 556 C CA . VAL A 1 73 ? 1.237 2.426 4.487 1.00 94.12 73 VAL A CA 1
ATOM 557 C C . VAL A 1 73 ? 0.398 3.631 4.899 1.00 94.12 73 VAL A C 1
ATOM 559 O O . VAL A 1 73 ? -0.600 3.947 4.251 1.00 94.12 73 VAL A O 1
ATOM 562 N N . PHE A 1 74 ? 0.851 4.360 5.920 1.00 92.31 74 PHE A N 1
ATOM 563 C CA . PHE A 1 74 ? 0.183 5.579 6.367 1.00 92.31 74 PHE A CA 1
ATOM 564 C C . PHE A 1 74 ? 0.133 6.645 5.265 1.00 92.31 74 PHE A C 1
ATOM 566 O O . PHE A 1 74 ? -0.896 7.289 5.071 1.00 92.31 74 PHE A O 1
ATOM 573 N N . ARG A 1 75 ? 1.209 6.795 4.479 1.00 93.50 75 ARG A N 1
ATOM 574 C CA . ARG A 1 75 ? 1.232 7.709 3.329 1.00 93.50 75 ARG A CA 1
ATOM 575 C C . ARG A 1 75 ? 0.173 7.343 2.288 1.00 93.50 75 ARG A C 1
ATOM 577 O O . ARG A 1 75 ? -0.516 8.244 1.819 1.00 93.50 75 ARG A O 1
ATOM 584 N N . LEU A 1 76 ? 0.013 6.061 1.951 1.00 94.94 76 LEU A N 1
ATOM 585 C CA . LEU A 1 76 ? -1.037 5.620 1.021 1.00 94.94 76 LEU A CA 1
ATOM 586 C C . LEU A 1 76 ? -2.440 5.880 1.588 1.00 94.94 76 LEU A C 1
ATOM 588 O O . LEU A 1 76 ? -3.325 6.329 0.860 1.00 94.94 76 LEU A O 1
ATOM 592 N N . MET A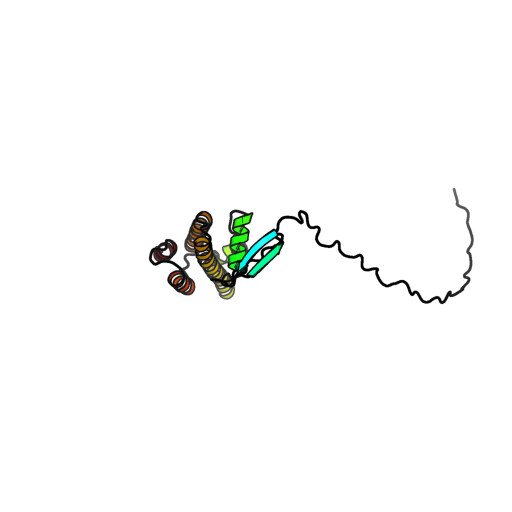 1 77 ? -2.632 5.662 2.891 1.00 94.69 77 MET A N 1
ATOM 593 C CA . MET A 1 77 ? -3.891 5.983 3.564 1.00 94.69 77 MET A CA 1
ATOM 594 C C . MET A 1 77 ? -4.202 7.483 3.488 1.00 94.69 77 MET A C 1
ATOM 596 O O . MET A 1 77 ? -5.322 7.848 3.140 1.00 94.69 77 MET A O 1
ATOM 600 N N . LEU A 1 78 ? -3.224 8.358 3.754 1.00 92.56 78 LEU A N 1
ATOM 601 C CA . LEU A 1 78 ? -3.393 9.810 3.620 1.00 92.56 78 LEU A CA 1
ATOM 602 C C . LEU A 1 78 ? -3.704 10.219 2.177 1.00 92.56 78 LEU A C 1
ATOM 604 O O . LEU A 1 78 ? -4.614 11.016 1.957 1.00 92.56 78 LEU A O 1
ATOM 608 N N . GLN A 1 79 ? -2.987 9.663 1.196 1.00 93.44 79 GLN A N 1
ATOM 609 C CA . GLN A 1 79 ? -3.271 9.907 -0.222 1.00 93.44 79 GLN A CA 1
ATOM 610 C C . GLN A 1 79 ? -4.723 9.564 -0.562 1.00 93.44 79 GLN A C 1
ATOM 612 O O . GLN A 1 79 ? -5.409 10.363 -1.199 1.00 93.44 79 GLN A O 1
ATOM 617 N N . TRP A 1 80 ? -5.219 8.425 -0.079 1.00 95.88 80 TRP A N 1
ATOM 618 C CA . TRP A 1 80 ? -6.616 8.057 -0.261 1.00 95.88 80 TRP A CA 1
ATOM 619 C C . TRP A 1 80 ? -7.579 8.977 0.500 1.00 95.88 80 TRP A C 1
ATOM 621 O O . TRP A 1 80 ? -8.578 9.402 -0.072 1.00 95.88 80 TRP A O 1
ATOM 631 N N . LEU A 1 81 ? -7.295 9.339 1.752 1.00 92.31 81 LEU A N 1
ATOM 632 C CA . LEU A 1 81 ? -8.166 10.221 2.537 1.00 92.31 81 LEU A CA 1
ATOM 633 C C . LEU A 1 81 ? -8.398 11.559 1.825 1.00 92.31 81 LEU A C 1
ATOM 635 O O . LEU A 1 81 ? -9.544 11.986 1.689 1.00 92.31 81 LEU A O 1
ATOM 639 N N . TYR A 1 82 ? -7.331 12.175 1.315 1.00 93.44 82 TYR A N 1
ATOM 640 C CA . TYR A 1 82 ? -7.412 13.481 0.656 1.00 93.44 82 TYR A CA 1
ATOM 641 C C . TYR A 1 82 ? -7.781 13.409 -0.828 1.00 93.44 82 TYR A C 1
ATOM 643 O O . TYR A 1 82 ? -8.462 14.298 -1.333 1.00 93.44 82 TYR A O 1
ATOM 651 N N . GLY A 1 83 ? -7.324 12.381 -1.542 1.00 91.31 83 GLY A N 1
ATOM 652 C CA . GLY A 1 83 ? -7.453 12.286 -2.998 1.00 91.31 83 GLY A CA 1
ATOM 653 C C . GLY A 1 83 ? -8.473 11.263 -3.489 1.00 91.31 83 GLY A C 1
ATOM 654 O O . GLY A 1 83 ? -8.756 11.232 -4.685 1.00 91.31 83 GLY A O 1
ATOM 655 N N . GLN A 1 84 ? -8.989 10.405 -2.603 1.00 91.31 84 GLN A N 1
ATOM 656 C CA . GLN A 1 84 ? -9.850 9.252 -2.914 1.00 91.31 84 GLN A CA 1
ATOM 657 C C . GLN A 1 84 ? -9.273 8.320 -3.994 1.00 91.31 84 GLN A C 1
ATOM 659 O O . GLN A 1 84 ? -10.002 7.575 -4.644 1.00 91.31 84 GLN A O 1
ATOM 664 N N . LYS A 1 85 ? -7.949 8.346 -4.169 1.00 91.19 85 LYS A N 1
ATOM 665 C CA . LYS A 1 85 ? -7.189 7.532 -5.117 1.00 91.19 85 LYS A CA 1
ATOM 666 C C . LYS A 1 85 ? -5.823 7.217 -4.528 1.00 91.19 85 LYS A C 1
ATOM 668 O O . LYS A 1 85 ? -5.302 7.999 -3.732 1.00 91.19 85 LYS A O 1
ATOM 673 N N . ILE A 1 86 ? -5.239 6.102 -4.946 1.00 90.69 86 ILE A N 1
ATOM 674 C CA . ILE A 1 86 ? -3.849 5.782 -4.632 1.00 90.69 86 ILE A CA 1
ATOM 675 C C . ILE A 1 86 ? -3.031 6.071 -5.889 1.00 90.69 86 ILE A C 1
ATOM 677 O O . ILE A 1 86 ? -3.392 5.651 -6.983 1.00 90.69 86 ILE A O 1
ATOM 681 N N . GLU A 1 87 ? -1.961 6.850 -5.756 1.00 86.31 87 GLU A N 1
ATOM 682 C CA . GLU A 1 87 ? -1.152 7.239 -6.912 1.00 86.31 87 GLU A CA 1
ATOM 683 C C . GLU A 1 87 ? -0.424 6.042 -7.528 1.00 86.31 87 GLU A C 1
ATOM 685 O O . GLU A 1 87 ? -0.100 5.061 -6.844 1.00 86.31 87 GLU A O 1
ATOM 690 N N . TYR A 1 88 ? -0.164 6.153 -8.832 1.00 79.50 88 TYR A N 1
ATOM 691 C CA . TYR A 1 88 ? 0.509 5.133 -9.621 1.00 79.50 88 TYR A CA 1
ATOM 692 C C . TYR A 1 88 ? 1.961 4.955 -9.146 1.00 79.50 88 TYR A C 1
ATOM 694 O O . TYR A 1 88 ? 2.651 5.923 -8.828 1.00 79.50 88 TYR A O 1
ATOM 702 N N . TYR A 1 89 ? 2.416 3.707 -9.052 1.00 81.69 89 TYR A N 1
ATOM 703 C CA . TYR A 1 89 ? 3.647 3.343 -8.335 1.00 81.69 89 TYR A CA 1
ATOM 704 C C . TYR A 1 89 ? 4.885 3.205 -9.235 1.00 81.69 89 TYR A C 1
ATOM 706 O O . TYR A 1 89 ? 5.996 3.060 -8.723 1.00 81.69 89 TYR A O 1
ATOM 714 N N . LEU A 1 90 ? 4.707 3.266 -10.557 1.00 86.38 90 LEU A N 1
ATOM 715 C CA . LEU A 1 90 ? 5.789 3.325 -11.539 1.00 86.38 90 LEU A CA 1
ATOM 716 C C . LEU A 1 90 ? 5.712 4.631 -12.318 1.00 86.38 90 LEU A C 1
ATOM 718 O O . LEU A 1 90 ? 4.642 5.139 -12.616 1.00 86.38 90 LEU A O 1
ATOM 722 N N . THR A 1 91 ? 6.843 5.173 -12.722 1.00 86.38 91 THR A N 1
ATOM 723 C CA . THR A 1 91 ? 6.852 6.206 -13.759 1.00 86.38 91 THR A CA 1
ATOM 724 C C . THR A 1 91 ? 6.534 5.584 -15.121 1.00 86.38 91 THR A C 1
ATOM 726 O O . THR A 1 91 ? 6.751 4.391 -15.343 1.00 86.38 91 THR A O 1
ATOM 729 N N . GLN A 1 92 ? 6.079 6.394 -16.082 1.00 82.69 92 GLN A N 1
ATOM 730 C CA . GLN A 1 92 ? 5.853 5.914 -17.451 1.00 82.69 92 GLN A CA 1
ATOM 731 C C . GLN A 1 92 ? 7.121 5.285 -18.054 1.00 82.69 92 GLN A C 1
ATOM 733 O O . GLN A 1 92 ? 7.040 4.292 -18.771 1.00 82.69 92 GLN A O 1
ATOM 738 N N . ALA A 1 93 ? 8.299 5.830 -17.733 1.00 82.25 93 ALA A N 1
ATOM 739 C CA . ALA A 1 93 ? 9.583 5.287 -18.163 1.00 82.25 93 ALA A CA 1
ATOM 740 C C . ALA A 1 93 ? 9.843 3.882 -17.593 1.00 82.25 93 ALA A C 1
ATOM 742 O O . ALA A 1 93 ? 10.287 2.995 -18.320 1.00 82.25 93 ALA A O 1
ATOM 743 N N . GLU A 1 94 ? 9.519 3.651 -16.322 1.00 85.06 94 GLU A N 1
ATOM 744 C CA . GLU A 1 94 ? 9.666 2.339 -15.680 1.00 85.06 94 GLU A CA 1
ATOM 745 C C . GLU A 1 94 ? 8.660 1.325 -16.221 1.00 85.06 94 GLU A C 1
ATOM 747 O O . GLU A 1 94 ? 9.031 0.191 -16.520 1.00 85.06 94 GLU A O 1
ATOM 752 N N . ALA A 1 95 ? 7.410 1.745 -16.428 1.00 82.19 95 ALA A N 1
ATOM 753 C CA . ALA A 1 95 ? 6.391 0.896 -17.033 1.00 82.19 95 ALA A CA 1
ATOM 754 C C . ALA A 1 95 ? 6.759 0.505 -18.476 1.00 82.19 95 ALA A C 1
ATOM 756 O O . ALA A 1 95 ? 6.604 -0.650 -18.878 1.00 82.19 95 ALA A O 1
ATOM 757 N N . ASN A 1 96 ? 7.300 1.450 -19.249 1.00 81.88 96 ASN A N 1
ATOM 758 C CA . ASN A 1 96 ? 7.790 1.182 -20.599 1.00 81.88 96 ASN A CA 1
ATOM 759 C C . ASN A 1 96 ? 9.000 0.239 -20.583 1.00 81.88 96 ASN A C 1
ATOM 761 O O . ASN A 1 96 ? 9.086 -0.631 -21.447 1.00 81.88 96 ASN A O 1
ATOM 765 N N . SER A 1 97 ? 9.876 0.356 -19.577 1.00 78.81 97 SER A N 1
ATOM 766 C CA . SER A 1 97 ? 11.076 -0.484 -19.446 1.00 78.81 97 SER A CA 1
ATOM 767 C C . SER A 1 97 ? 10.779 -1.982 -19.339 1.00 78.81 97 SER A C 1
ATOM 769 O O . SER A 1 97 ? 11.597 -2.813 -19.724 1.00 78.81 97 SER A O 1
ATOM 771 N N . LEU A 1 98 ? 9.607 -2.358 -18.829 1.00 73.00 98 LEU A N 1
ATOM 772 C CA . LEU A 1 98 ? 9.192 -3.761 -18.742 1.00 73.00 98 LEU A CA 1
ATOM 773 C C . LEU A 1 98 ? 8.540 -4.290 -20.030 1.00 73.00 98 LEU A C 1
ATOM 775 O O . LEU A 1 98 ? 8.385 -5.500 -20.185 1.00 73.00 98 LEU A O 1
ATOM 779 N N . ARG A 1 99 ? 8.163 -3.406 -20.963 1.00 75.44 99 ARG A N 1
ATOM 780 C CA . ARG A 1 99 ? 7.480 -3.762 -22.220 1.00 75.44 99 ARG A CA 1
ATOM 781 C C . ARG A 1 99 ? 8.439 -3.904 -23.403 1.00 75.44 99 ARG A C 1
ATOM 783 O O . ARG A 1 99 ? 8.056 -4.466 -24.427 1.00 75.44 99 ARG A O 1
ATOM 790 N N . THR A 1 100 ? 9.667 -3.404 -23.284 1.00 72.69 100 THR A N 1
ATOM 791 C CA . THR A 1 100 ? 10.668 -3.402 -24.358 1.00 72.69 100 THR A CA 1
ATOM 792 C C . THR A 1 100 ? 11.779 -4.440 -24.113 1.00 72.69 100 THR A C 1
ATOM 794 O O . THR A 1 100 ? 12.246 -4.617 -22.986 1.00 72.69 100 THR A O 1
ATOM 797 N N . PRO A 1 101 ? 12.280 -5.129 -25.159 1.00 62.75 101 PRO A N 1
ATOM 798 C CA . PRO A 1 101 ? 13.298 -6.177 -25.000 1.00 62.75 101 PRO A CA 1
ATOM 799 C C . PRO A 1 101 ? 14.700 -5.682 -24.603 1.00 62.75 101 PRO A C 1
ATOM 801 O O . PRO A 1 101 ? 15.558 -6.501 -24.298 1.00 62.75 101 PRO A O 1
ATOM 804 N N . GLN A 1 102 ? 14.957 -4.371 -24.635 1.00 65.38 102 GLN A N 1
ATOM 805 C CA . GLN A 1 102 ? 16.309 -3.789 -24.708 1.00 65.38 102 GLN A CA 1
ATOM 806 C C . GLN A 1 102 ? 16.920 -3.371 -23.354 1.00 65.38 102 GLN A C 1
ATOM 808 O O . GLN A 1 102 ? 17.926 -2.669 -23.331 1.00 65.38 102 GLN A O 1
ATOM 813 N N . HIS A 1 103 ? 16.338 -3.784 -22.228 1.00 68.31 103 HIS A N 1
ATOM 814 C CA . HIS A 1 103 ? 16.787 -3.357 -20.897 1.00 68.31 103 HIS A CA 1
ATOM 815 C C . HIS A 1 103 ? 17.780 -4.317 -20.243 1.00 68.31 103 HIS A C 1
ATOM 817 O O . HIS A 1 103 ? 17.698 -5.534 -20.424 1.00 68.31 103 HIS A O 1
ATOM 823 N N . THR A 1 104 ? 18.691 -3.757 -19.441 1.00 79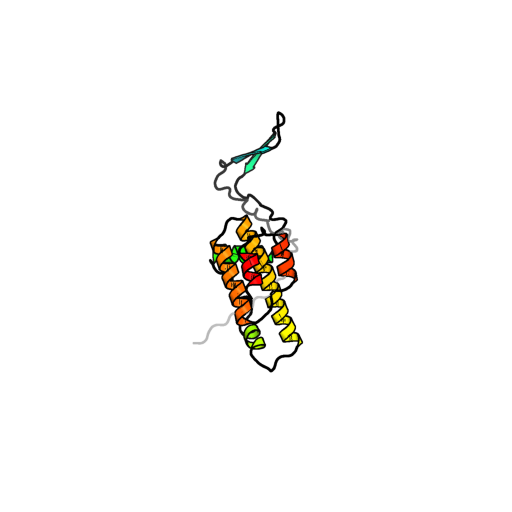.94 104 THR A N 1
ATOM 824 C CA . THR A 1 104 ? 19.623 -4.533 -18.617 1.00 79.94 104 THR A CA 1
ATOM 825 C C . THR A 1 104 ? 18.884 -5.252 -17.489 1.00 79.94 104 THR A C 1
ATOM 827 O O . THR A 1 104 ? 17.870 -4.778 -16.972 1.00 79.94 104 THR A O 1
ATOM 830 N N . GLU A 1 105 ? 19.417 -6.400 -17.073 1.00 82.81 105 GLU A N 1
ATOM 831 C CA . GLU A 1 105 ? 18.858 -7.214 -15.985 1.00 82.81 105 GLU A CA 1
ATOM 832 C C . GLU A 1 105 ? 18.683 -6.408 -14.684 1.00 82.81 105 GLU A C 1
ATOM 834 O O . GLU A 1 105 ? 17.691 -6.548 -13.970 1.00 82.81 105 GLU A O 1
ATOM 839 N N . GLU A 1 106 ? 19.604 -5.481 -14.417 1.00 84.31 106 GLU A N 1
ATOM 840 C CA . GLU A 1 106 ? 19.558 -4.584 -13.259 1.00 84.31 106 GLU A CA 1
ATOM 841 C C . GLU A 1 106 ? 18.335 -3.659 -13.269 1.00 84.31 106 GLU A C 1
ATOM 843 O O . GLU A 1 106 ? 17.695 -3.465 -12.234 1.00 84.31 106 GLU A O 1
ATOM 848 N N . GLN A 1 107 ? 17.965 -3.125 -14.438 1.00 83.00 107 GLN A N 1
ATOM 849 C CA . GLN A 1 107 ? 16.785 -2.270 -14.581 1.00 83.00 107 GLN A CA 1
ATOM 850 C C . GLN A 1 107 ? 15.506 -3.066 -14.327 1.00 83.00 107 GLN A C 1
ATOM 852 O O . GLN A 1 107 ? 14.628 -2.604 -13.599 1.00 83.00 107 GLN A O 1
ATOM 857 N N . ARG A 1 108 ? 15.417 -4.291 -14.857 1.00 83.44 108 ARG A N 1
ATOM 858 C CA . ARG A 1 108 ? 14.273 -5.179 -14.600 1.00 83.44 108 ARG A CA 1
ATOM 859 C C . ARG A 1 108 ? 14.150 -5.492 -13.117 1.00 83.44 108 ARG A C 1
ATOM 861 O O . ARG A 1 108 ? 13.073 -5.329 -12.548 1.00 83.44 108 ARG A O 1
ATOM 868 N N . LYS A 1 109 ? 15.260 -5.867 -12.477 1.00 87.81 109 LYS A N 1
ATOM 869 C CA . LYS A 1 109 ? 15.307 -6.152 -11.040 1.00 87.81 109 LYS A CA 1
ATOM 870 C C . LYS A 1 109 ? 14.847 -4.956 -10.202 1.00 87.81 109 LYS A C 1
ATOM 872 O O . LYS A 1 109 ? 14.102 -5.144 -9.244 1.00 87.81 109 LYS A O 1
ATOM 877 N N . LEU A 1 110 ? 15.243 -3.738 -10.576 1.00 88.06 110 LEU A N 1
ATOM 878 C CA . LEU A 1 110 ? 14.803 -2.519 -9.896 1.00 88.06 110 LEU A CA 1
ATOM 879 C C . LEU A 1 110 ? 13.282 -2.326 -9.995 1.00 88.06 110 LEU A C 1
ATOM 881 O O . LEU A 1 110 ? 12.636 -2.056 -8.982 1.00 88.06 110 LEU A O 1
ATOM 885 N N . VAL A 1 111 ? 12.701 -2.485 -11.189 1.00 88.06 111 VAL A N 1
ATOM 886 C CA . VAL A 1 111 ? 11.253 -2.305 -11.381 1.00 88.06 111 VAL A CA 1
ATOM 887 C C . VAL A 1 111 ? 10.456 -3.401 -10.667 1.00 88.06 111 VAL A C 1
ATOM 889 O O . VAL A 1 111 ? 9.480 -3.087 -9.986 1.00 88.06 111 VAL A O 1
ATOM 892 N N . TYR A 1 112 ? 10.898 -4.662 -10.725 1.00 87.62 112 TYR A N 1
ATOM 893 C CA . TYR A 1 112 ? 10.274 -5.747 -9.957 1.00 87.62 112 TYR A CA 1
ATOM 894 C C . TYR A 1 112 ? 10.341 -5.504 -8.448 1.00 87.62 112 TYR A C 1
ATOM 896 O O . TYR A 1 112 ? 9.344 -5.712 -7.760 1.00 87.62 112 TYR A O 1
ATOM 904 N N . GLY A 1 113 ? 11.461 -4.981 -7.939 1.00 89.75 113 GLY A N 1
ATOM 905 C CA . GLY A 1 113 ? 11.572 -4.587 -6.534 1.00 89.75 113 GLY A CA 1
ATOM 906 C C . GLY A 1 113 ? 10.550 -3.517 -6.136 1.00 89.75 113 GLY A C 1
ATOM 907 O O . GLY A 1 113 ? 9.960 -3.600 -5.061 1.00 89.75 113 GLY A O 1
ATOM 908 N N . LYS A 1 114 ? 10.271 -2.545 -7.017 1.00 91.50 114 LYS A N 1
ATOM 909 C CA . LYS A 1 114 ? 9.218 -1.539 -6.787 1.00 91.50 114 LYS A CA 1
ATOM 910 C C . LYS A 1 114 ? 7.812 -2.135 -6.810 1.00 91.50 114 LYS A C 1
ATOM 912 O O . LYS A 1 114 ? 6.977 -1.732 -6.003 1.00 91.50 114 LYS A O 1
ATOM 917 N N . ILE A 1 115 ? 7.551 -3.080 -7.714 1.00 90.94 115 ILE A N 1
ATOM 918 C CA . ILE A 1 115 ? 6.271 -3.802 -7.783 1.00 90.94 115 ILE A CA 1
ATOM 919 C C . ILE A 1 115 ? 6.042 -4.593 -6.489 1.00 90.94 115 ILE A C 1
ATOM 921 O O . ILE A 1 115 ? 4.988 -4.448 -5.870 1.00 90.94 115 ILE A O 1
ATOM 925 N N . GLU A 1 116 ? 7.030 -5.377 -6.053 1.00 91.38 116 GLU A N 1
ATOM 926 C CA . GLU A 1 116 ? 6.947 -6.174 -4.822 1.00 91.38 116 GLU A CA 1
ATOM 927 C C . GLU A 1 116 ? 6.720 -5.281 -3.595 1.00 91.38 116 GLU A C 1
ATOM 929 O O . GLU A 1 116 ? 5.834 -5.545 -2.778 1.00 91.38 116 GLU A O 1
ATOM 934 N N . GLU A 1 117 ? 7.471 -4.184 -3.495 1.00 92.38 117 GLU A N 1
ATOM 935 C CA . GLU A 1 117 ? 7.315 -3.215 -2.412 1.00 92.38 117 GLU A CA 1
ATOM 936 C C . GLU A 1 117 ? 5.917 -2.587 -2.406 1.00 92.38 117 GLU A C 1
ATOM 938 O O . GLU A 1 117 ? 5.275 -2.478 -1.358 1.00 92.38 117 GLU A O 1
ATOM 943 N N . ARG A 1 118 ? 5.387 -2.236 -3.583 1.00 93.56 118 ARG A N 1
ATOM 944 C CA . ARG A 1 118 ? 4.023 -1.718 -3.703 1.00 93.56 118 ARG A CA 1
ATOM 945 C C . ARG A 1 118 ? 2.984 -2.744 -3.253 1.00 93.56 118 ARG A C 1
ATOM 947 O O . ARG A 1 118 ? 2.090 -2.380 -2.490 1.00 93.56 118 ARG A O 1
ATOM 954 N N . GLN A 1 119 ? 3.092 -3.998 -3.690 1.00 93.19 119 GLN A N 1
ATOM 955 C CA . GLN A 1 119 ? 2.176 -5.070 -3.279 1.00 93.19 119 GLN A CA 1
ATOM 956 C C . GLN A 1 119 ? 2.191 -5.256 -1.757 1.00 93.19 119 GLN A C 1
ATOM 958 O O . GLN A 1 119 ? 1.134 -5.365 -1.134 1.00 93.19 119 GLN A O 1
ATOM 963 N N . ARG A 1 120 ? 3.379 -5.208 -1.145 1.00 94.75 120 ARG A N 1
ATOM 964 C CA . ARG A 1 120 ? 3.557 -5.301 0.309 1.00 94.75 120 ARG A CA 1
ATOM 965 C C . ARG A 1 120 ? 2.861 -4.162 1.053 1.00 94.75 120 ARG A C 1
ATOM 967 O O . ARG A 1 120 ? 2.156 -4.416 2.032 1.00 94.75 120 ARG A O 1
ATOM 974 N N . LEU A 1 121 ? 3.033 -2.920 0.595 1.00 95.50 121 LEU A N 1
ATOM 975 C CA . LEU A 1 121 ? 2.379 -1.753 1.194 1.00 95.50 121 LEU A CA 1
ATOM 976 C C . LEU A 1 121 ? 0.855 -1.808 1.039 1.00 95.50 121 LEU A C 1
ATOM 978 O O . LEU A 1 121 ? 0.142 -1.498 1.990 1.00 95.50 121 LEU A O 1
ATOM 982 N N . LEU A 1 122 ? 0.356 -2.241 -0.122 1.00 95.75 122 LEU A N 1
ATOM 983 C CA . LEU A 1 122 ? -1.077 -2.404 -0.380 1.00 95.75 122 LEU A CA 1
ATOM 984 C C . LEU A 1 122 ? -1.699 -3.469 0.526 1.00 95.75 122 LEU A C 1
ATOM 986 O O . LEU A 1 122 ? -2.708 -3.206 1.168 1.00 95.75 122 LEU A O 1
ATOM 990 N N . VAL A 1 123 ? -1.070 -4.635 0.668 1.00 95.75 123 VAL A N 1
ATOM 991 C CA . VAL A 1 123 ? -1.545 -5.680 1.589 1.00 95.75 123 VAL A CA 1
ATOM 992 C C . VAL A 1 123 ? -1.662 -5.162 3.024 1.00 95.75 123 VAL A C 1
ATOM 994 O O . VAL A 1 123 ? -2.677 -5.377 3.684 1.00 95.75 123 VAL A O 1
ATOM 997 N N . ARG A 1 124 ? -0.647 -4.439 3.507 1.00 95.62 124 ARG A N 1
ATOM 998 C CA . ARG A 1 124 ? -0.678 -3.832 4.845 1.00 95.62 124 ARG A CA 1
ATOM 999 C C . ARG A 1 124 ? -1.752 -2.751 4.962 1.00 95.62 124 ARG A C 1
ATOM 1001 O O . ARG A 1 124 ? -2.421 -2.669 5.986 1.00 95.62 124 ARG A O 1
ATOM 1008 N N . LEU A 1 125 ? -1.949 -1.957 3.910 1.00 96.69 125 LEU A N 1
ATOM 1009 C CA . LEU A 1 125 ? -3.014 -0.959 3.849 1.00 96.69 125 LEU A CA 1
ATOM 1010 C C . LEU A 1 125 ? -4.400 -1.600 3.900 1.00 96.69 125 LEU A C 1
ATOM 1012 O O . LEU A 1 125 ? -5.283 -1.053 4.549 1.00 96.69 125 LEU A O 1
ATOM 1016 N N . TRP A 1 126 ? -4.586 -2.757 3.263 1.00 97.06 126 TRP A N 1
ATOM 1017 C CA . TRP A 1 126 ? -5.841 -3.501 3.335 1.00 97.06 126 TRP A CA 1
ATOM 1018 C C . TRP A 1 126 ? -6.158 -3.925 4.772 1.00 97.06 126 TRP A C 1
ATOM 1020 O O . TRP A 1 126 ? -7.276 -3.713 5.236 1.00 97.06 126 TRP A O 1
ATOM 1030 N N . VAL A 1 127 ? -5.168 -4.472 5.491 1.00 95.00 127 VAL A N 1
ATOM 1031 C CA . VAL A 1 127 ? -5.314 -4.865 6.906 1.00 95.00 127 VAL A CA 1
ATOM 1032 C C . VAL A 1 127 ? -5.610 -3.643 7.776 1.00 95.00 127 VAL A C 1
ATOM 1034 O O . VAL A 1 127 ? -6.534 -3.665 8.583 1.00 95.00 127 VAL A O 1
ATOM 1037 N N . LEU A 1 128 ? -4.896 -2.533 7.566 1.00 94.25 128 LEU A N 1
ATOM 1038 C CA . LEU A 1 128 ? -5.174 -1.283 8.274 1.00 94.25 128 LEU A CA 1
ATOM 1039 C C . LEU A 1 128 ? -6.596 -0.769 7.991 1.00 94.25 128 LEU A C 1
ATOM 1041 O O . LEU A 1 128 ? -7.292 -0.327 8.902 1.00 94.25 128 LEU A O 1
ATOM 1045 N N . ALA A 1 129 ? -7.048 -0.846 6.740 1.00 95.19 129 ALA A N 1
ATOM 1046 C CA . ALA A 1 129 ? -8.398 -0.457 6.355 1.00 95.19 129 ALA A CA 1
ATOM 1047 C C . ALA A 1 129 ? -9.466 -1.353 7.003 1.00 95.19 129 ALA A C 1
ATOM 1049 O O . ALA A 1 129 ? -10.533 -0.851 7.345 1.00 95.19 129 ALA A O 1
ATOM 1050 N N . GLU A 1 130 ? -9.178 -2.641 7.216 1.00 94.19 130 GLU A N 1
ATOM 1051 C CA . GLU A 1 130 ? -10.031 -3.547 7.996 1.00 94.19 130 GLU A CA 1
ATOM 1052 C C . GLU A 1 130 ? -10.142 -3.080 9.452 1.00 94.19 130 GLU A C 1
ATOM 1054 O O . GLU A 1 130 ? -11.249 -2.893 9.955 1.00 94.19 130 GLU A O 1
ATOM 1059 N N . MET A 1 131 ? -9.006 -2.800 10.102 1.00 91.06 131 MET A N 1
ATOM 1060 C CA . MET A 1 131 ? -8.964 -2.327 11.493 1.00 91.06 131 MET A CA 1
ATOM 1061 C C . MET A 1 131 ? -9.711 -1.002 11.692 1.00 91.06 131 MET A C 1
ATOM 1063 O O . MET A 1 131 ? -10.329 -0.782 12.732 1.00 91.06 131 MET A O 1
ATOM 1067 N N . LEU A 1 132 ? -9.661 -0.122 10.692 1.00 91.38 132 LEU A N 1
ATOM 1068 C CA . LEU A 1 132 ? -10.318 1.185 10.711 1.00 91.38 132 LEU A CA 1
ATOM 1069 C C . LEU A 1 132 ? -11.747 1.160 10.144 1.00 91.38 132 LEU A C 1
ATOM 1071 O O . LEU A 1 132 ? -12.379 2.214 10.071 1.00 91.38 132 LEU A O 1
ATOM 1075 N N . MET A 1 133 ? -12.264 -0.008 9.745 1.00 94.19 133 MET A N 1
ATOM 1076 C CA . MET A 1 133 ? -1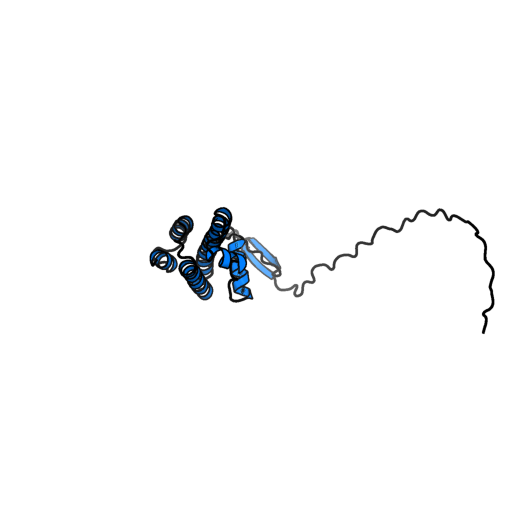3.601 -0.173 9.158 1.00 94.19 133 MET A CA 1
ATOM 1077 C C . MET A 1 133 ? -13.829 0.713 7.918 1.00 94.19 133 MET A C 1
ATOM 1079 O O . MET A 1 133 ? -14.856 1.381 7.780 1.00 94.19 133 MET A O 1
ATOM 1083 N N . LEU A 1 134 ? -12.865 0.721 6.992 1.00 95.31 134 LEU A N 1
ATOM 1084 C CA . LEU A 1 134 ? -12.869 1.519 5.760 1.00 95.31 134 LEU A CA 1
ATOM 1085 C C . LEU A 1 134 ? -13.098 0.636 4.512 1.00 95.31 134 LEU A C 1
ATOM 1087 O O . LEU A 1 134 ? -12.174 0.436 3.718 1.00 95.31 134 LEU A O 1
ATOM 1091 N N . PRO A 1 135 ? -14.327 0.140 4.257 1.00 95.44 135 PRO A N 1
ATOM 1092 C CA . PRO A 1 135 ? -14.593 -0.823 3.181 1.00 95.44 135 PRO A CA 1
ATOM 1093 C C . PRO A 1 135 ? -14.289 -0.276 1.779 1.00 95.44 135 PRO A C 1
ATOM 1095 O O . PRO A 1 135 ? -13.850 -1.008 0.896 1.00 95.44 135 PRO A O 1
ATOM 1098 N N . ARG A 1 136 ? -14.462 1.035 1.561 1.00 96.12 136 ARG A N 1
ATOM 1099 C CA . ARG A 1 136 ? -14.121 1.677 0.278 1.00 96.12 136 ARG A CA 1
ATOM 1100 C C . ARG A 1 136 ? -12.622 1.614 -0.020 1.00 96.12 136 ARG A C 1
ATOM 1102 O O . ARG A 1 136 ? -12.248 1.442 -1.175 1.00 96.12 136 ARG A O 1
ATOM 1109 N N . LEU A 1 137 ? -11.785 1.740 1.009 1.00 96.44 137 LEU A N 1
ATOM 1110 C CA . LEU A 1 137 ? -10.338 1.620 0.872 1.00 96.44 137 LEU A CA 1
ATOM 1111 C C . LEU A 1 137 ? -9.931 0.158 0.655 1.00 96.44 137 LEU A C 1
ATOM 1113 O O . LEU A 1 137 ? -9.093 -0.106 -0.198 1.00 96.44 137 LEU A O 1
ATOM 1117 N N . GLN A 1 138 ? -10.563 -0.791 1.354 1.00 96.19 138 GLN A N 1
ATOM 1118 C CA . GLN A 1 138 ? -10.328 -2.220 1.123 1.00 96.19 138 GLN A CA 1
ATOM 1119 C C . GLN A 1 138 ? -10.596 -2.615 -0.334 1.00 96.19 138 GLN A C 1
ATOM 1121 O O . GLN A 1 138 ? -9.743 -3.249 -0.950 1.00 96.19 138 GLN A O 1
ATOM 1126 N N . ASN A 1 139 ? -11.736 -2.200 -0.898 1.00 95.00 139 ASN A N 1
ATOM 1127 C CA . ASN A 1 139 ? -12.081 -2.489 -2.295 1.00 95.00 139 ASN A CA 1
ATOM 1128 C C . ASN A 1 139 ? -11.080 -1.858 -3.269 1.00 95.00 139 ASN A C 1
ATOM 1130 O O . ASN A 1 139 ? -10.569 -2.547 -4.142 1.00 95.00 139 ASN A O 1
ATOM 1134 N N . LEU A 1 140 ? -10.719 -0.588 -3.056 1.00 95.31 140 LEU A N 1
ATOM 1135 C CA . LEU A 1 140 ? -9.718 0.085 -3.884 1.00 95.31 140 LEU A CA 1
ATOM 1136 C C . LEU A 1 140 ? -8.369 -0.646 -3.862 1.00 95.31 140 LEU A C 1
ATOM 1138 O O . LEU A 1 140 ? -7.712 -0.780 -4.888 1.00 95.31 140 LEU A O 1
ATOM 1142 N N . VAL A 1 141 ? -7.946 -1.132 -2.695 1.00 95.56 141 VAL A N 1
ATOM 1143 C CA . VAL A 1 141 ? -6.704 -1.900 -2.575 1.00 95.56 141 VAL A CA 1
ATOM 1144 C C . VAL A 1 141 ? -6.789 -3.235 -3.318 1.00 95.56 141 VAL A C 1
ATOM 1146 O O . VAL A 1 141 ? -5.807 -3.638 -3.938 1.00 95.56 141 VAL A O 1
ATOM 1149 N N . VAL A 1 142 ? -7.940 -3.912 -3.278 1.00 93.88 142 VAL A N 1
ATOM 1150 C CA . VAL A 1 142 ? -8.177 -5.137 -4.060 1.00 93.88 142 VAL A CA 1
ATOM 1151 C C . VAL A 1 142 ? -8.045 -4.851 -5.556 1.00 93.88 142 VAL A C 1
ATOM 1153 O O . VAL A 1 142 ? -7.297 -5.557 -6.232 1.00 93.88 142 VAL A O 1
ATOM 1156 N N . ASP A 1 143 ? -8.686 -3.788 -6.045 1.00 92.62 143 ASP A N 1
ATOM 1157 C CA . ASP A 1 143 ? -8.630 -3.382 -7.454 1.00 92.62 143 ASP A CA 1
ATOM 1158 C C . ASP A 1 143 ? -7.189 -3.073 -7.899 1.00 92.62 143 ASP A C 1
ATOM 1160 O O . ASP A 1 143 ? -6.751 -3.490 -8.974 1.00 92.62 143 ASP A O 1
ATOM 1164 N N . GLU A 1 144 ? -6.416 -2.392 -7.049 1.00 92.75 144 GLU A N 1
ATOM 1165 C CA . GLU A 1 144 ? -5.003 -2.093 -7.298 1.00 92.75 144 GLU A CA 1
ATOM 1166 C C . GLU A 1 144 ? -4.137 -3.362 -7.334 1.00 92.75 144 GLU A C 1
ATOM 1168 O O . GLU A 1 144 ? -3.309 -3.522 -8.230 1.00 92.75 144 GLU A O 1
ATOM 1173 N N . LEU A 1 145 ? -4.322 -4.290 -6.391 1.00 92.00 145 LEU A N 1
ATOM 1174 C CA . LEU A 1 145 ? -3.572 -5.552 -6.351 1.00 92.00 145 LEU A CA 1
ATOM 1175 C C . LEU A 1 145 ? -3.856 -6.442 -7.567 1.00 92.00 145 LEU A C 1
ATOM 1177 O O . LEU A 1 145 ? -2.946 -7.099 -8.078 1.00 92.00 145 LEU A O 1
ATOM 1181 N N . ASP A 1 146 ? -5.106 -6.469 -8.013 1.00 89.19 146 ASP A N 1
ATOM 1182 C CA . ASP A 1 146 ? -5.557 -7.188 -9.203 1.00 89.19 146 ASP A CA 1
ATOM 1183 C C . ASP A 1 146 ? -5.018 -6.530 -10.490 1.00 89.19 146 ASP A C 1
ATOM 1185 O O . ASP A 1 146 ? -4.481 -7.205 -11.370 1.00 89.19 146 ASP A O 1
ATOM 1189 N N . SER A 1 147 ? -5.027 -5.193 -10.561 1.00 89.62 147 SER A N 1
ATOM 1190 C CA . SER A 1 147 ? -4.393 -4.430 -11.648 1.00 89.62 147 SER A CA 1
ATOM 1191 C C . SER A 1 147 ? -2.898 -4.746 -11.787 1.00 89.62 147 SER A C 1
ATOM 1193 O O . SER A 1 147 ? -2.436 -5.096 -12.873 1.00 89.62 147 SER A O 1
ATOM 1195 N N . ILE A 1 148 ? -2.151 -4.734 -10.676 1.00 89.19 148 ILE A N 1
ATOM 1196 C CA . ILE A 1 148 ? -0.718 -5.070 -10.663 1.00 89.19 148 ILE A CA 1
ATOM 1197 C C . ILE A 1 148 ? -0.475 -6.488 -11.198 1.00 89.19 148 ILE A C 1
ATOM 1199 O O . ILE A 1 148 ? 0.439 -6.708 -11.995 1.00 89.19 148 ILE A O 1
ATOM 1203 N N . GLN A 1 149 ? -1.275 -7.462 -10.763 1.00 87.00 149 GLN A N 1
ATOM 1204 C CA . GLN A 1 149 ? -1.120 -8.848 -11.208 1.00 87.00 149 GLN A CA 1
ATOM 1205 C C . GLN A 1 149 ? -1.394 -8.998 -12.705 1.00 87.00 149 GLN A C 1
ATOM 1207 O O . GLN A 1 149 ? -0.601 -9.629 -13.409 1.00 87.00 149 GLN A O 1
ATOM 1212 N N . ARG A 1 150 ? -2.469 -8.379 -13.208 1.00 86.50 150 ARG A N 1
ATOM 1213 C CA . ARG A 1 150 ? -2.806 -8.406 -14.637 1.00 86.50 150 ARG A CA 1
ATOM 1214 C C . ARG A 1 150 ? -1.751 -7.734 -15.504 1.00 86.50 150 ARG A C 1
ATOM 1216 O O . ARG A 1 150 ? -1.351 -8.306 -16.518 1.00 86.50 150 ARG A O 1
ATOM 1223 N N . ASP A 1 151 ? -1.299 -6.550 -15.104 1.00 86.06 151 ASP A N 1
ATOM 1224 C CA . ASP A 1 151 ? -0.387 -5.734 -15.906 1.00 86.06 151 ASP A CA 1
ATOM 1225 C C . ASP A 1 151 ? 1.002 -6.365 -16.026 1.00 86.06 151 ASP A C 1
ATOM 1227 O O . ASP A 1 151 ? 1.648 -6.251 -17.071 1.00 86.06 151 ASP A O 1
ATOM 1231 N N . TRP A 1 152 ? 1.458 -7.052 -14.974 1.00 82.69 152 TRP A N 1
ATOM 1232 C CA . TRP A 1 152 ? 2.845 -7.514 -14.879 1.00 82.69 152 TRP A CA 1
ATOM 1233 C C . TRP A 1 152 ? 3.010 -9.030 -14.863 1.00 82.69 152 TRP A C 1
ATOM 1235 O O . TRP A 1 152 ? 4.146 -9.498 -14.833 1.00 82.69 152 TRP A O 1
ATOM 1245 N N . LYS A 1 153 ? 1.912 -9.801 -14.892 1.00 78.75 153 LYS A N 1
ATOM 1246 C CA . LYS A 1 153 ? 1.914 -11.276 -14.796 1.00 78.75 153 LYS A CA 1
ATOM 1247 C C . LYS A 1 153 ? 2.801 -11.793 -13.655 1.00 78.75 153 LYS A C 1
ATOM 1249 O O . LYS A 1 153 ? 3.423 -12.847 -13.770 1.00 78.75 153 LYS A O 1
ATOM 1254 N N . ASN A 1 154 ? 2.903 -11.015 -12.580 1.00 74.62 154 ASN A N 1
ATOM 1255 C CA . ASN A 1 154 ? 3.766 -11.320 -11.452 1.00 74.62 154 ASN A CA 1
ATOM 1256 C C . ASN A 1 154 ? 2.994 -12.151 -10.429 1.00 74.62 154 ASN A C 1
ATOM 1258 O O . ASN A 1 154 ? 1.860 -11.815 -10.086 1.00 74.62 154 ASN A O 1
ATOM 1262 N N . SER A 1 155 ? 3.631 -13.192 -9.901 1.00 77.06 155 SER A N 1
ATOM 1263 C CA . SER A 1 155 ? 3.089 -13.933 -8.769 1.00 77.06 155 SER A CA 1
ATOM 1264 C C . SER A 1 155 ? 3.120 -13.081 -7.504 1.00 77.06 155 SER A C 1
ATOM 1266 O O . SER A 1 155 ? 3.984 -12.221 -7.317 1.00 77.06 155 SER A O 1
ATOM 1268 N N . PHE A 1 156 ? 2.177 -13.339 -6.603 1.00 82.81 156 PHE A N 1
ATOM 1269 C CA . PHE A 1 156 ? 2.145 -12.659 -5.319 1.00 82.81 156 PHE A CA 1
ATOM 1270 C C . PHE A 1 156 ? 3.393 -13.017 -4.486 1.00 82.81 156 PHE A C 1
ATOM 1272 O O . PHE A 1 156 ? 3.694 -14.204 -4.323 1.00 82.81 156 PHE A O 1
ATOM 1279 N N . PRO A 1 157 ? 4.127 -12.037 -3.923 1.00 84.94 157 PRO A N 1
ATOM 1280 C CA . PRO A 1 157 ? 5.323 -12.329 -3.143 1.00 84.94 157 PRO A CA 1
ATOM 1281 C C . PRO A 1 157 ? 5.001 -13.197 -1.922 1.00 84.94 157 PRO A C 1
ATOM 1283 O O . PRO A 1 157 ? 4.098 -12.881 -1.143 1.00 84.94 157 PRO A O 1
ATOM 1286 N N . TRP A 1 158 ? 5.800 -14.242 -1.685 1.00 85.12 158 TRP A N 1
ATOM 1287 C CA . TRP A 1 158 ? 5.646 -15.151 -0.536 1.00 85.12 158 TRP A CA 1
ATOM 1288 C C . TRP A 1 158 ? 5.562 -14.420 0.815 1.00 85.12 158 TRP A C 1
ATOM 1290 O O . TRP A 1 158 ? 4.808 -14.796 1.711 1.00 85.12 158 TRP A O 1
ATOM 1300 N N . ARG A 1 159 ? 6.301 -13.315 0.963 1.00 87.81 159 ARG A N 1
ATOM 1301 C CA . ARG A 1 159 ? 6.273 -12.487 2.178 1.00 87.81 159 ARG A CA 1
ATOM 1302 C C . ARG A 1 159 ? 4.907 -11.840 2.421 1.00 87.81 159 ARG A C 1
ATOM 1304 O O . ARG A 1 159 ? 4.504 -11.704 3.573 1.00 87.81 159 ARG A O 1
ATOM 1311 N N . CYS A 1 160 ? 4.196 -11.467 1.357 1.00 90.00 160 CYS A N 1
ATOM 1312 C CA . CYS A 1 160 ? 2.846 -10.917 1.455 1.00 90.00 160 CYS A CA 1
ATOM 1313 C C . CYS A 1 160 ? 1.849 -11.994 1.884 1.00 90.00 160 CYS A C 1
ATOM 1315 O O . CYS A 1 160 ? 1.047 -11.743 2.778 1.00 90.00 160 CYS A O 1
ATOM 1317 N N . LEU A 1 161 ? 1.954 -13.200 1.315 1.00 89.75 161 LEU A N 1
ATOM 1318 C CA . LEU A 1 161 ? 1.157 -14.359 1.724 1.00 89.75 161 LEU A CA 1
ATOM 1319 C C . LEU A 1 161 ? 1.287 -14.611 3.231 1.00 89.75 161 LEU A C 1
ATOM 1321 O O . LEU A 1 161 ? 0.291 -14.545 3.947 1.00 89.75 161 LEU A O 1
ATOM 1325 N N . ASN A 1 162 ? 2.511 -14.791 3.736 1.00 91.50 162 ASN A N 1
ATOM 1326 C CA . ASN A 1 162 ? 2.738 -15.019 5.168 1.00 91.50 162 ASN A CA 1
ATOM 1327 C C . ASN A 1 162 ? 2.133 -13.917 6.041 1.00 91.50 162 ASN A C 1
ATOM 1329 O O . ASN A 1 162 ? 1.519 -14.203 7.068 1.00 91.50 162 ASN A O 1
ATOM 1333 N N . TYR A 1 163 ? 2.276 -12.659 5.622 1.00 92.88 163 TYR A N 1
ATOM 1334 C CA . TYR A 1 163 ? 1.717 -11.535 6.360 1.00 92.88 163 TYR A CA 1
ATOM 1335 C C . TYR A 1 163 ? 0.184 -11.577 6.401 1.00 92.88 163 TYR A C 1
ATOM 1337 O O . TYR A 1 163 ? -0.391 -11.431 7.478 1.00 92.88 163 TYR A O 1
ATOM 1345 N N . VAL A 1 164 ? -0.488 -11.821 5.272 1.00 92.69 164 VAL A N 1
ATOM 1346 C CA . VAL A 1 164 ? -1.959 -11.902 5.229 1.00 92.69 164 VAL A CA 1
ATOM 1347 C C . VAL A 1 164 ? -2.471 -13.021 6.125 1.00 92.69 164 VAL A C 1
ATOM 1349 O O . VAL A 1 164 ? -3.398 -12.801 6.902 1.00 92.69 164 VAL A O 1
ATOM 1352 N N . TYR A 1 165 ? -1.850 -14.198 6.076 1.00 91.81 165 TYR A N 1
ATOM 1353 C CA . TYR A 1 165 ? -2.260 -15.325 6.916 1.00 91.81 165 TYR A CA 1
ATOM 1354 C C . TYR A 1 165 ? -2.017 -15.085 8.411 1.00 91.81 165 TYR A C 1
ATOM 1356 O O . TYR A 1 165 ? -2.759 -15.615 9.236 1.00 91.81 165 TYR A O 1
ATOM 1364 N N . ALA A 1 166 ? -1.027 -14.266 8.765 1.00 93.50 166 ALA A N 1
ATOM 1365 C CA . ALA A 1 166 ? -0.763 -13.897 10.152 1.00 93.50 166 ALA A CA 1
ATOM 1366 C C . ALA A 1 166 ? -1.682 -12.778 10.682 1.00 93.50 166 ALA A C 1
ATOM 1368 O O . ALA A 1 166 ? -1.894 -12.710 11.887 1.00 93.50 166 ALA A O 1
ATOM 1369 N N . ASN A 1 167 ? -2.221 -11.910 9.814 1.00 93.94 167 ASN A N 1
ATOM 1370 C CA . ASN A 1 167 ? -2.877 -10.656 10.230 1.00 93.94 167 ASN A CA 1
ATOM 1371 C C . ASN A 1 167 ? -4.351 -10.525 9.814 1.00 93.94 167 ASN A C 1
ATOM 1373 O O . ASN A 1 167 ? -4.944 -9.471 10.006 1.00 93.94 167 ASN A O 1
ATOM 1377 N N . THR A 1 168 ? -4.954 -11.559 9.227 1.00 93.31 168 THR A N 1
ATOM 1378 C CA . THR A 1 168 ? -6.369 -11.532 8.810 1.00 93.31 168 THR A CA 1
ATOM 1379 C C . THR A 1 168 ? -7.118 -12.756 9.318 1.00 93.31 168 THR A C 1
ATOM 1381 O O . THR A 1 168 ? -6.499 -13.776 9.617 1.00 93.31 168 THR A O 1
ATOM 1384 N N . ALA A 1 169 ? -8.449 -12.696 9.388 1.00 89.31 169 ALA A N 1
ATOM 1385 C CA . ALA A 1 169 ? -9.272 -13.860 9.722 1.00 89.31 169 ALA A CA 1
ATOM 1386 C C . ALA A 1 169 ? -9.215 -14.948 8.631 1.00 89.31 169 ALA A C 1
ATOM 1388 O O . ALA A 1 169 ? -8.949 -14.658 7.464 1.00 89.31 169 ALA A O 1
ATOM 1389 N N . GLU A 1 170 ? -9.522 -16.199 8.991 1.00 87.00 170 GLU A N 1
ATOM 1390 C CA . GLU A 1 170 ? -9.497 -17.359 8.081 1.00 87.00 170 GLU A CA 1
ATOM 1391 C C . GLU A 1 170 ? -10.302 -17.136 6.791 1.00 87.00 170 GLU A C 1
ATOM 1393 O O . GLU A 1 170 ? -9.838 -17.461 5.700 1.00 87.00 170 GLU A O 1
ATOM 1398 N N . TYR A 1 171 ? -11.458 -16.484 6.910 1.00 86.56 171 TYR A N 1
ATOM 1399 C CA . TYR A 1 171 ? -12.371 -16.193 5.802 1.00 86.56 171 TYR A CA 1
ATOM 1400 C C . TYR A 1 171 ? -12.192 -14.789 5.211 1.00 86.56 171 TYR A C 1
ATOM 1402 O O . TYR A 1 171 ? -13.093 -14.280 4.538 1.00 86.56 171 TYR A O 1
ATOM 1410 N N . SER A 1 172 ? -11.047 -14.146 5.462 1.00 88.75 172 SER A N 1
ATOM 1411 C CA . SER A 1 172 ? -10.763 -12.810 4.941 1.00 88.75 172 SER A CA 1
ATOM 1412 C C . SER A 1 172 ? -10.863 -12.782 3.407 1.00 88.75 172 SER A C 1
ATOM 1414 O O . SER A 1 172 ? -10.266 -13.631 2.732 1.00 88.75 172 SER A O 1
ATOM 1416 N N . PRO A 1 173 ? -11.575 -11.799 2.819 1.00 87.94 173 PRO A N 1
ATOM 1417 C CA . PRO A 1 173 ? -11.631 -11.618 1.371 1.00 87.94 173 PRO A CA 1
ATOM 1418 C C . PRO A 1 173 ? -10.247 -11.518 0.721 1.00 87.94 173 PRO A C 1
ATOM 1420 O O . PRO A 1 173 ? -10.060 -12.041 -0.376 1.00 87.94 173 PRO A O 1
ATOM 1423 N N . LEU A 1 174 ? -9.268 -10.929 1.418 1.00 89.69 174 LEU A N 1
ATOM 1424 C CA . LEU A 1 174 ? -7.905 -10.785 0.912 1.00 89.69 174 LEU A CA 1
ATOM 1425 C C . LEU A 1 174 ? -7.206 -12.141 0.721 1.00 89.69 174 LEU A C 1
ATOM 1427 O O . LEU A 1 174 ? -6.512 -12.330 -0.273 1.00 89.69 174 LEU A O 1
ATOM 1431 N N . ARG A 1 175 ? -7.431 -13.116 1.615 1.00 90.75 175 ARG A N 1
ATOM 1432 C CA . ARG A 1 175 ? -6.880 -14.477 1.462 1.00 90.75 175 ARG A CA 1
ATOM 1433 C C . ARG A 1 175 ? -7.395 -15.149 0.194 1.00 90.75 175 ARG A C 1
ATOM 1435 O O . ARG A 1 175 ? -6.620 -15.767 -0.527 1.00 90.75 175 ARG A O 1
ATOM 1442 N N . ARG A 1 176 ? -8.693 -15.003 -0.088 1.00 86.94 176 ARG A N 1
ATOM 1443 C CA . ARG A 1 176 ? -9.316 -15.576 -1.291 1.00 86.94 176 ARG A CA 1
ATOM 1444 C C . ARG A 1 176 ? -8.796 -14.922 -2.564 1.00 86.94 176 ARG A C 1
ATOM 1446 O O . ARG A 1 176 ? -8.525 -15.637 -3.517 1.00 86.94 176 ARG A O 1
ATOM 1453 N N . LEU A 1 177 ? -8.624 -13.599 -2.557 1.00 83.94 177 LEU A N 1
ATOM 1454 C CA . LEU A 1 177 ? -8.083 -12.865 -3.701 1.00 83.94 177 LEU A CA 1
ATOM 1455 C C . LEU A 1 177 ? -6.688 -13.368 -4.084 1.00 83.94 177 LEU A C 1
ATOM 1457 O O . LEU A 1 177 ? -6.427 -13.622 -5.252 1.00 83.94 177 LEU A O 1
ATOM 1461 N N . ILE A 1 178 ? -5.803 -13.532 -3.099 1.00 83.81 178 ILE A N 1
ATOM 1462 C CA . ILE A 1 178 ? -4.408 -13.903 -3.364 1.00 83.81 178 ILE A CA 1
ATOM 1463 C C . ILE A 1 178 ? -4.286 -15.348 -3.882 1.00 83.81 178 ILE A C 1
ATOM 1465 O O . ILE A 1 178 ? -3.333 -15.660 -4.584 1.00 83.81 178 ILE A O 1
ATOM 1469 N N . LEU A 1 179 ? -5.240 -16.226 -3.555 1.00 81.12 179 LEU A N 1
ATOM 1470 C CA . LEU A 1 179 ? -5.266 -17.616 -4.025 1.00 81.12 179 LEU A CA 1
ATOM 1471 C C . LEU A 1 179 ? -5.974 -17.814 -5.374 1.00 81.12 179 LEU A C 1
ATOM 1473 O O . LEU A 1 179 ? -5.906 -18.905 -5.932 1.00 81.12 179 LEU A O 1
ATOM 1477 N N . ALA A 1 180 ? -6.716 -16.819 -5.863 1.00 71.75 180 ALA A N 1
ATOM 1478 C CA . ALA A 1 180 ? -7.555 -16.958 -7.054 1.00 71.75 180 ALA A CA 1
ATOM 1479 C C . ALA A 1 180 ? -6.781 -16.853 -8.387 1.00 71.75 180 ALA A C 1
ATOM 1481 O O . ALA A 1 180 ? -7.395 -16.982 -9.449 1.00 71.75 180 ALA A O 1
ATOM 1482 N N . HIS A 1 181 ? -5.464 -16.633 -8.339 1.00 57.25 181 HIS A N 1
ATOM 1483 C CA . HIS A 1 181 ? -4.575 -16.417 -9.484 1.00 57.25 181 HIS A CA 1
ATOM 1484 C C . HIS A 1 181 ? -3.327 -17.298 -9.394 1.00 57.25 181 HIS A C 1
ATOM 1486 O O . HIS A 1 181 ? -2.771 -17.608 -10.472 1.00 57.25 181 HIS A O 1
#

Sequence (181 aa):
MASEANPPFPMASEASNYPNVYSTPIKVPRPGPTFFNSQELVTFHVGSGTEKQTFLAHKESQSYTLEDVEAGVFRLMLQWLYGQKIEYYLTQAEANSLRTPQHTEEQRKLVYGKIEERQRLLVRLWVLAEMLMLPRLQNLVVDELDSIQRDWKNSFPWRCLNYVYANTAEYSPLRRLILAH

Organism: Hyaloscypha variabilis (strain UAMH 11265 / GT02V1 / F) (NCBI:txid1149755)

Radius of gyration: 31.84 Å; chains: 1; bounding box: 54×92×70 Å

InterPro domains:
  IPR011333 SKP1/BTB/POZ domain superfamily [G3DSA:3.30.710.10] (35-172)
  IPR011333 SKP1/BTB/POZ domain superfamily [SSF54695] (42-145)

pLDDT: mean 74.71, std 19.03, range [41.28, 97.06]